Protein AF-A0A641AV13-F1 (afdb_monomer)

Nearest PDB structures (foldseek):
  2r0q-assembly1_E  TM=5.573E-01  e=2.008E+00  Staphylococcus aureus
  1tc3-assembly1_C  TM=8.271E-01  e=8.982E+00  Caenorhabditis elegans
  1mdm-assembly1_A  TM=4.029E-01  e=1.881E+00  Homo sapiens

Radius of gyration: 16.38 Å; Cα contacts (8 Å, |Δi|>4): 47; chains: 1; bounding box: 34×28×38 Å

InterPro domains:
  IPR006120 Resolvase, HTH domain [PF02796] (32-66)

Structure (mmCIF, N/CA/C/O backbone):
data_AF-A0A641AV13-F1
#
_entry.id   AF-A0A641AV13-F1
#
loop_
_atom_site.group_PDB
_atom_site.id
_atom_site.type_symbol
_atom_site.label_atom_id
_atom_site.label_alt_id
_atom_site.label_comp_id
_atom_site.label_asym_id
_atom_site.label_entity_id
_atom_site.label_seq_id
_atom_site.pdbx_PDB_ins_code
_atom_site.Cartn_x
_atom_site.Cartn_y
_atom_site.Cartn_z
_atom_site.occupancy
_atom_site.B_iso_or_equiv
_atom_site.auth_seq_id
_atom_site.auth_comp_id
_atom_site.auth_asym_id
_atom_site.auth_atom_id
_atom_site.pdbx_PDB_model_num
ATOM 1 N N . MET A 1 1 ? 18.949 2.910 -5.163 1.00 62.06 1 MET A N 1
ATOM 2 C CA . MET A 1 1 ? 18.763 3.376 -6.557 1.00 62.06 1 MET A CA 1
ATOM 3 C C . MET A 1 1 ? 17.652 2.549 -7.186 1.00 62.06 1 MET A C 1
ATOM 5 O O . MET A 1 1 ? 17.755 1.333 -7.148 1.00 62.06 1 MET A O 1
ATOM 9 N N . GLY A 1 2 ? 16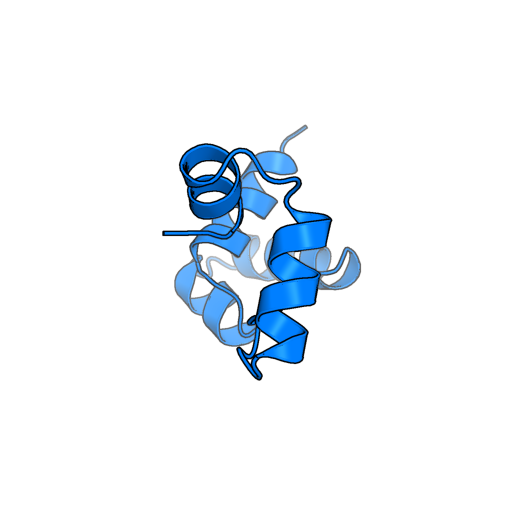.570 3.170 -7.663 1.00 76.88 2 GLY A N 1
ATOM 10 C CA . GLY A 1 2 ? 15.455 2.452 -8.304 1.00 76.88 2 GLY A CA 1
ATOM 11 C C . GLY A 1 2 ? 15.655 2.293 -9.815 1.00 76.88 2 GLY A C 1
ATOM 1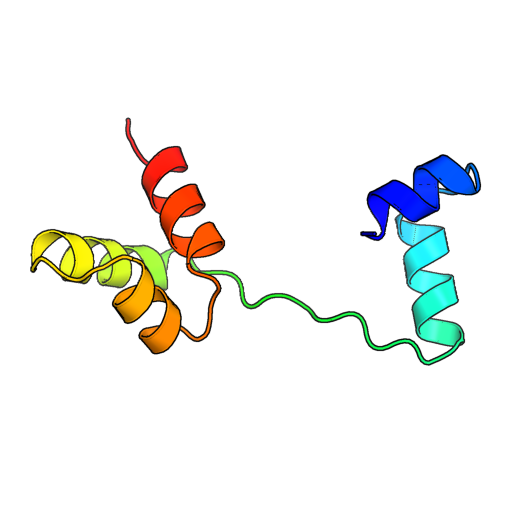2 O O . GLY A 1 2 ? 16.540 2.924 -10.391 1.00 76.88 2 GLY A O 1
ATOM 13 N N . SER A 1 3 ? 14.800 1.509 -10.477 1.00 78.62 3 SER A N 1
ATOM 14 C CA . SER A 1 3 ? 14.834 1.293 -11.937 1.00 78.62 3 SER A CA 1
ATOM 15 C C . SER A 1 3 ? 14.777 2.593 -12.753 1.00 78.62 3 SER A C 1
ATOM 17 O O . SER A 1 3 ? 15.431 2.704 -13.786 1.00 78.62 3 SER A O 1
ATOM 19 N N . VAL A 1 4 ? 14.078 3.617 -12.253 1.00 82.38 4 VAL A N 1
ATOM 20 C CA . VAL A 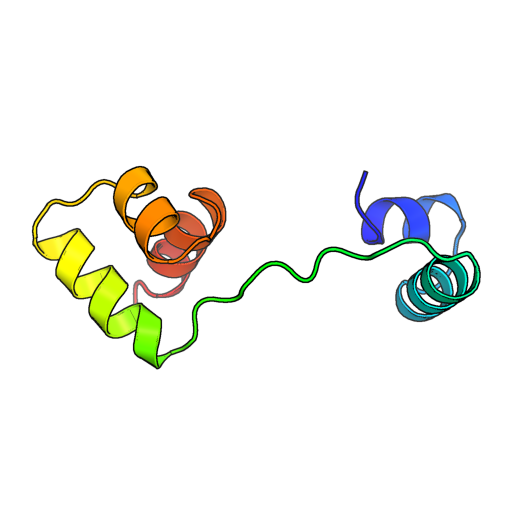1 4 ? 14.032 4.967 -12.848 1.00 82.38 4 VAL A CA 1
ATOM 21 C C . VAL A 1 4 ? 15.402 5.653 -12.824 1.00 82.38 4 VAL A C 1
ATOM 23 O O . VAL A 1 4 ? 15.790 6.303 -13.792 1.00 82.38 4 VAL A O 1
ATOM 26 N N . SER A 1 5 ? 16.159 5.501 -11.735 1.00 86.88 5 SER A N 1
ATOM 27 C CA . SER A 1 5 ? 17.504 6.072 -11.622 1.00 86.88 5 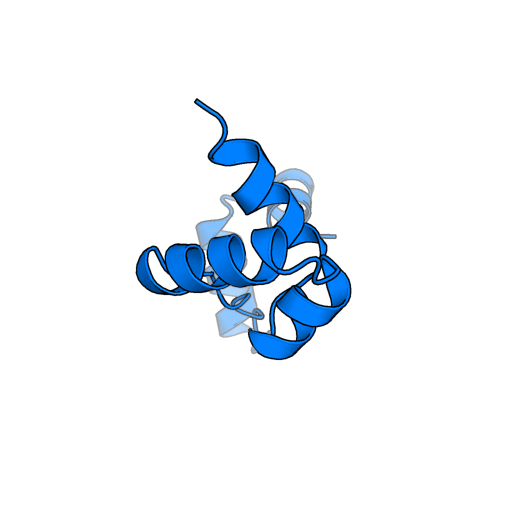SER A CA 1
ATOM 28 C C . SER A 1 5 ? 18.482 5.385 -12.575 1.00 86.88 5 SER A C 1
ATOM 30 O O . SER A 1 5 ? 19.310 6.055 -13.183 1.00 86.88 5 SER A O 1
ATOM 32 N N . LEU A 1 6 ? 18.362 4.063 -12.737 1.00 86.44 6 LEU A N 1
ATOM 33 C CA . LEU A 1 6 ? 19.162 3.302 -13.699 1.00 86.44 6 LEU A CA 1
ATOM 34 C C . LEU A 1 6 ? 18.817 3.703 -15.137 1.00 86.44 6 LEU A C 1
ATOM 36 O O . LEU A 1 6 ? 19.713 3.999 -15.916 1.00 86.44 6 LEU A O 1
ATOM 40 N N . SER A 1 7 ? 17.530 3.794 -15.471 1.00 88.88 7 SER A N 1
ATOM 41 C CA . SER A 1 7 ? 17.069 4.234 -16.794 1.00 88.88 7 SER A CA 1
ATOM 42 C C . SER A 1 7 ? 17.688 5.575 -17.203 1.00 88.88 7 SER A C 1
ATOM 44 O O . SER A 1 7 ? 18.270 5.673 -18.280 1.00 88.88 7 SER A O 1
ATOM 46 N N . LYS A 1 8 ? 17.668 6.575 -16.310 1.00 89.88 8 LYS A N 1
ATOM 47 C CA . LYS A 1 8 ? 18.307 7.878 -16.553 1.00 89.88 8 LYS A CA 1
ATOM 48 C C . LYS A 1 8 ? 19.825 7.780 -16.689 1.00 89.88 8 LYS A C 1
ATOM 50 O O . LYS A 1 8 ? 20.391 8.420 -17.565 1.00 89.88 8 LYS A O 1
ATOM 55 N N . LYS A 1 9 ? 20.478 6.984 -15.837 1.00 92.44 9 LYS A N 1
ATOM 56 C CA . LYS A 1 9 ? 21.939 6.818 -15.848 1.00 92.44 9 LYS A CA 1
ATOM 57 C C . LYS A 1 9 ? 22.447 6.206 -17.157 1.00 92.44 9 LYS A C 1
ATOM 59 O O . LYS A 1 9 ? 23.517 6.582 -17.614 1.00 92.44 9 LYS A O 1
ATOM 64 N N . TYR A 1 10 ? 21.689 5.279 -17.736 1.00 91.00 10 TYR A N 1
ATOM 65 C CA . TYR A 1 10 ? 22.095 4.522 -18.923 1.00 91.00 10 TYR A CA 1
ATOM 66 C C . TYR A 1 10 ? 21.348 4.931 -20.203 1.00 91.00 10 TYR A C 1
ATOM 68 O O . TYR A 1 10 ? 21.510 4.280 -21.228 1.00 91.00 10 TYR A O 1
ATOM 76 N N . GLY A 1 11 ? 20.515 5.979 -20.163 1.00 92.69 11 GLY A N 1
ATOM 77 C CA . GLY A 1 11 ? 19.766 6.466 -21.331 1.00 92.69 11 GLY A CA 1
ATOM 78 C C . GLY A 1 11 ? 18.782 5.450 -21.922 1.00 92.69 11 GLY A C 1
ATOM 79 O O . GLY A 1 11 ? 18.455 5.519 -23.102 1.00 92.69 11 GLY A O 1
ATOM 80 N N . MET A 1 12 ? 18.323 4.487 -21.122 1.00 91.06 12 MET A N 1
ATOM 81 C CA . MET A 1 12 ? 17.548 3.339 -21.595 1.00 91.06 12 MET A CA 1
ATOM 82 C C . MET A 1 12 ? 16.106 3.400 -21.082 1.00 91.06 12 MET A C 1
ATOM 84 O O . MET A 1 12 ? 15.906 3.734 -19.911 1.00 91.06 12 MET A O 1
ATOM 88 N N . PRO A 1 13 ? 15.088 3.027 -21.884 1.00 92.94 13 PRO A N 1
ATOM 89 C CA . PRO A 1 13 ? 13.718 2.900 -21.397 1.00 92.94 13 PRO A CA 1
ATOM 90 C C . PRO A 1 13 ? 13.625 1.958 -20.191 1.00 92.94 13 PRO A C 1
ATOM 92 O O . PRO A 1 13 ? 14.244 0.893 -20.166 1.00 92.94 13 PRO A O 1
ATOM 95 N N . VAL A 1 14 ? 12.806 2.323 -19.198 1.00 89.38 14 VAL A N 1
ATOM 96 C CA . VAL A 1 14 ? 12.632 1.527 -17.968 1.00 89.38 14 VAL A CA 1
ATOM 97 C C . VAL A 1 14 ? 12.222 0.087 -18.290 1.00 89.38 14 VAL A C 1
ATOM 99 O O . VAL A 1 14 ? 12.761 -0.832 -17.690 1.00 89.38 14 VAL A O 1
ATOM 102 N N . ASN A 1 15 ? 11.331 -0.133 -19.259 1.00 90.69 15 ASN A N 1
ATOM 103 C CA . ASN A 1 15 ? 10.884 -1.481 -19.627 1.00 90.69 15 ASN A CA 1
ATOM 104 C C . ASN A 1 15 ? 12.022 -2.349 -20.182 1.00 90.69 15 ASN A C 1
ATOM 106 O O . ASN A 1 15 ? 12.127 -3.510 -19.800 1.00 90.69 15 ASN A O 1
ATOM 110 N N . THR A 1 16 ? 12.899 -1.780 -21.013 1.00 92.75 16 THR A N 1
ATOM 111 C CA . THR A 1 16 ? 14.080 -2.473 -21.550 1.00 92.75 16 THR A CA 1
ATOM 112 C C . THR A 1 16 ? 15.058 -2.829 -20.433 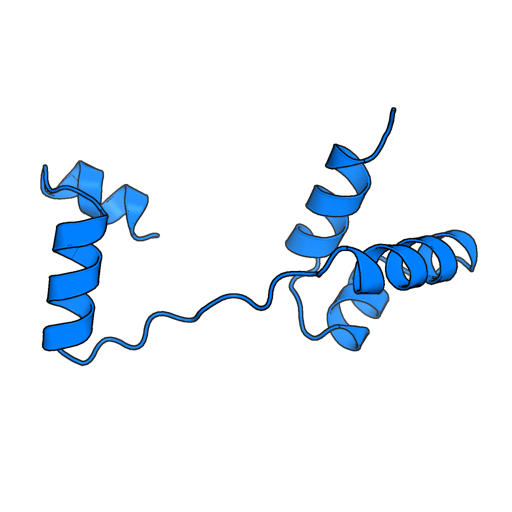1.00 92.75 16 THR A C 1
ATOM 114 O O . THR A 1 16 ? 15.514 -3.963 -20.354 1.00 92.75 16 THR A O 1
ATOM 117 N N . MET A 1 17 ? 15.312 -1.897 -19.509 1.00 91.62 17 MET A N 1
ATOM 118 C CA . MET A 1 17 ? 16.143 -2.146 -18.326 1.00 91.62 17 MET A CA 1
ATOM 119 C C . MET A 1 17 ? 15.560 -3.265 -17.448 1.00 91.62 17 MET A C 1
ATOM 121 O O . MET A 1 17 ? 16.290 -4.142 -17.002 1.00 91.62 17 MET A O 1
ATOM 125 N N . LEU A 1 18 ? 14.246 -3.249 -17.189 1.00 89.75 18 LEU A N 1
ATOM 126 C CA . LEU A 1 18 ? 13.574 -4.275 -16.383 1.00 89.75 18 LEU A CA 1
ATOM 127 C C . LEU A 1 18 ? 13.614 -5.651 -17.060 1.00 89.75 18 LEU A C 1
ATOM 129 O O . LEU A 1 18 ? 13.771 -6.649 -16.365 1.00 89.75 18 LEU A O 1
ATOM 133 N N . ASP A 1 19 ? 13.469 -5.708 -18.384 1.00 91.44 19 ASP A N 1
ATOM 134 C CA . ASP A 1 19 ? 13.614 -6.946 -19.154 1.00 91.44 19 ASP A CA 1
ATOM 135 C C . ASP A 1 19 ? 15.034 -7.508 -19.030 1.00 91.44 19 ASP A C 1
ATOM 137 O O . ASP A 1 19 ? 15.214 -8.679 -18.711 1.00 91.44 19 ASP A O 1
ATOM 141 N N . TRP A 1 20 ? 16.045 -6.651 -19.177 1.00 92.31 20 TRP A N 1
ATOM 142 C CA . TRP A 1 20 ? 17.445 -7.050 -19.063 1.00 92.31 20 TRP A CA 1
ATOM 143 C C . TRP A 1 20 ? 17.790 -7.564 -17.662 1.00 92.31 20 TRP A C 1
ATOM 145 O O . TRP A 1 20 ? 18.346 -8.648 -17.523 1.00 92.31 20 TRP A O 1
ATOM 155 N N . LEU A 1 21 ? 17.353 -6.847 -16.622 1.00 89.31 21 LEU A N 1
ATOM 156 C CA . LEU A 1 21 ? 17.515 -7.266 -15.227 1.00 89.31 21 LEU A CA 1
ATOM 157 C C . LEU A 1 21 ? 16.855 -8.624 -14.953 1.00 89.31 21 LEU A C 1
ATOM 159 O O . LEU A 1 21 ? 17.431 -9.456 -14.264 1.00 89.31 21 LEU A O 1
ATOM 163 N N . ARG A 1 22 ? 15.667 -8.877 -15.514 1.00 89.94 22 ARG A N 1
ATOM 164 C CA . ARG A 1 22 ? 14.994 -10.178 -15.375 1.00 89.94 22 ARG A CA 1
ATOM 165 C C . ARG A 1 22 ? 15.747 -11.298 -16.085 1.00 89.94 22 ARG A C 1
ATOM 167 O O . ARG A 1 22 ? 15.847 -12.385 -15.528 1.00 89.94 22 ARG A O 1
ATOM 174 N N . ARG A 1 23 ? 16.271 -11.043 -17.289 1.00 92.31 23 ARG A N 1
ATOM 175 C CA . ARG A 1 23 ? 17.083 -12.017 -18.042 1.00 92.31 23 ARG A CA 1
ATOM 176 C C . ARG A 1 23 ? 18.379 -12.372 -17.319 1.00 92.31 23 ARG A C 1
ATOM 178 O O . ARG A 1 23 ? 18.807 -13.514 -17.396 1.00 92.31 23 ARG A O 1
ATOM 185 N N . ASP A 1 24 ? 18.953 -11.414 -16.600 1.00 92.94 24 ASP A N 1
ATOM 186 C CA . ASP A 1 24 ? 20.150 -11.594 -15.771 1.00 92.94 24 ASP A CA 1
ATOM 187 C C . ASP A 1 24 ? 19.843 -12.239 -14.400 1.00 92.94 24 ASP A C 1
ATOM 189 O O . ASP A 1 24 ? 20.729 -12.428 -13.573 1.00 92.94 24 ASP A O 1
ATOM 193 N N . GLY A 1 25 ? 18.576 -12.585 -14.132 1.00 90.25 25 GLY A N 1
ATOM 194 C CA . GLY A 1 25 ? 18.158 -13.257 -12.898 1.00 90.25 25 GLY A CA 1
ATOM 195 C C . GLY A 1 25 ? 17.938 -12.329 -11.699 1.00 90.25 25 GLY A C 1
ATOM 196 O O . GLY A 1 25 ? 17.768 -12.803 -10.577 1.00 90.25 25 GLY A O 1
ATOM 197 N N . VAL A 1 26 ? 17.900 -11.008 -11.899 1.00 89.12 26 VAL A N 1
ATOM 198 C CA . VAL A 1 26 ? 17.612 -10.053 -10.822 1.00 89.12 26 VAL A CA 1
ATOM 199 C C . VAL A 1 26 ? 16.121 -10.081 -10.486 1.00 89.12 26 VAL A C 1
ATOM 201 O O . VAL A 1 26 ? 15.274 -9.592 -11.242 1.00 89.12 26 VAL A O 1
ATOM 204 N N . GLU A 1 27 ? 15.786 -10.594 -9.302 1.00 82.06 27 GLU A N 1
ATOM 205 C CA . GLU A 1 27 ? 14.417 -10.562 -8.792 1.00 82.06 27 GLU A CA 1
ATOM 206 C C . GLU A 1 27 ? 13.975 -9.137 -8.440 1.00 82.06 27 GLU A C 1
ATOM 208 O O . GLU A 1 27 ? 14.423 -8.502 -7.479 1.00 82.06 27 GLU A O 1
ATOM 213 N N . I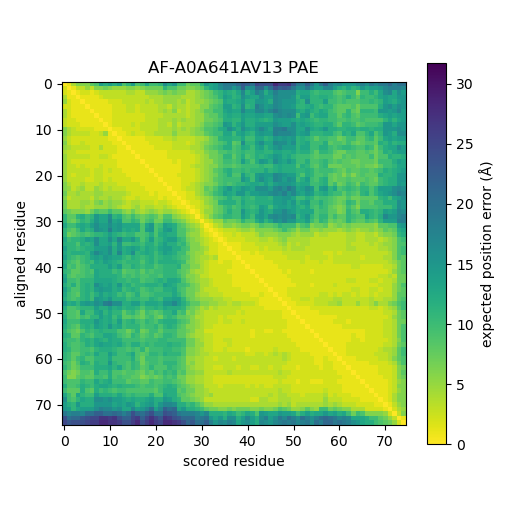LE A 1 28 ? 13.023 -8.629 -9.216 1.00 82.56 28 ILE A N 1
ATOM 214 C CA . ILE A 1 28 ? 12.433 -7.317 -8.982 1.00 82.56 28 ILE A CA 1
ATOM 215 C C . ILE A 1 28 ? 11.293 -7.483 -7.991 1.00 82.56 28 ILE A C 1
ATOM 217 O O . ILE A 1 28 ? 10.218 -7.964 -8.347 1.00 82.56 28 ILE A O 1
ATOM 221 N N . ARG A 1 29 ? 11.508 -7.040 -6.748 1.00 73.56 29 ARG A N 1
ATOM 222 C CA . ARG A 1 29 ? 10.468 -7.050 -5.713 1.00 73.56 29 ARG A CA 1
ATOM 223 C C . ARG A 1 29 ? 9.237 -6.284 -6.199 1.00 73.56 29 ARG A C 1
ATOM 225 O O . ARG A 1 29 ? 9.231 -5.051 -6.235 1.00 73.56 29 ARG A O 1
ATOM 232 N N . SER A 1 30 ? 8.171 -7.003 -6.537 1.00 68.31 30 SER A N 1
ATOM 233 C CA . SER A 1 30 ? 6.858 -6.402 -6.727 1.00 68.31 30 SER A CA 1
ATOM 234 C C . SER A 1 30 ? 6.342 -5.996 -5.352 1.00 68.31 30 SER A C 1
ATOM 236 O O . SER A 1 30 ? 5.911 -6.840 -4.568 1.00 68.31 30 SER A O 1
ATOM 238 N N . GLY A 1 31 ? 6.425 -4.709 -5.019 1.00 67.62 31 GLY A N 1
ATOM 239 C CA . GLY A 1 31 ? 5.818 -4.216 -3.787 1.00 67.62 31 GLY A CA 1
ATOM 240 C C . GLY A 1 31 ? 4.332 -4.576 -3.773 1.00 67.62 31 GLY A C 1
ATOM 241 O O . GLY A 1 31 ? 3.620 -4.246 -4.727 1.00 67.62 31 GLY A O 1
ATOM 242 N N . ARG A 1 32 ? 3.866 -5.251 -2.713 1.00 75.31 32 ARG A N 1
ATOM 243 C CA . ARG A 1 32 ? 2.438 -5.521 -2.519 1.00 75.31 32 ARG A CA 1
ATOM 244 C C . ARG A 1 32 ? 1.692 -4.188 -2.567 1.00 75.31 32 ARG A C 1
ATOM 246 O O . ARG A 1 32 ? 2.042 -3.234 -1.867 1.00 75.31 32 ARG A O 1
ATOM 253 N N . LYS A 1 33 ? 0.700 -4.097 -3.450 1.00 79.50 33 LYS A N 1
ATOM 254 C CA . LYS A 1 33 ? -0.142 -2.909 -3.594 1.00 79.50 33 LYS A CA 1
ATOM 255 C C . LYS A 1 33 ? -1.402 -3.115 -2.764 1.00 79.50 33 LYS A C 1
ATOM 257 O O . LYS A 1 33 ? -2.019 -4.166 -2.870 1.00 79.50 33 LYS A O 1
ATOM 262 N N . LEU A 1 34 ? -1.786 -2.100 -1.990 1.00 83.44 34 LEU A N 1
ATOM 263 C CA . LEU A 1 34 ? -3.109 -2.054 -1.367 1.00 83.44 34 LEU A CA 1
ATOM 264 C C . LEU A 1 34 ? -4.164 -1.946 -2.474 1.00 83.44 34 LEU A C 1
ATOM 266 O O . LEU A 1 34 ? -4.123 -1.010 -3.292 1.00 83.44 34 LEU A O 1
ATOM 270 N N . SER A 1 35 ? -5.063 -2.923 -2.520 1.00 84.62 35 SER A N 1
ATOM 271 C CA . SER A 1 35 ? -6.234 -2.919 -3.393 1.00 84.62 35 SER A CA 1
ATOM 272 C C . SER A 1 35 ? -7.271 -1.899 -2.909 1.00 84.62 35 SER A C 1
ATOM 274 O O . SER A 1 35 ? -7.151 -1.343 -1.819 1.00 84.62 35 SER A O 1
ATOM 276 N N . ALA A 1 36 ? -8.294 -1.622 -3.722 1.00 83.12 36 ALA A N 1
ATOM 277 C CA . ALA A 1 36 ? -9.396 -0.753 -3.301 1.00 83.12 36 ALA A CA 1
ATOM 278 C C . ALA A 1 36 ? -10.190 -1.353 -2.125 1.00 83.12 36 ALA A C 1
ATOM 280 O O . ALA A 1 36 ? -10.630 -0.607 -1.257 1.00 83.12 36 ALA A O 1
ATOM 281 N N . ALA A 1 37 ? -10.309 -2.684 -2.067 1.00 84.88 37 ALA A N 1
ATOM 282 C CA . ALA A 1 37 ? -10.940 -3.385 -0.952 1.00 84.88 37 ALA A CA 1
ATOM 283 C C . ALA A 1 37 ? -10.131 -3.209 0.344 1.00 84.88 37 ALA A C 1
ATOM 285 O O . ALA A 1 37 ? -10.688 -2.783 1.351 1.00 84.88 37 ALA A O 1
ATOM 286 N N . ASP A 1 38 ? -8.803 -3.392 0.285 1.00 88.38 38 ASP A N 1
ATOM 287 C CA . ASP A 1 38 ? -7.920 -3.207 1.450 1.00 88.38 38 ASP A CA 1
ATOM 288 C C . ASP A 1 38 ? -8.005 -1.779 2.017 1.00 88.38 38 ASP A C 1
ATOM 290 O O . ASP A 1 38 ? -7.808 -1.558 3.210 1.00 88.38 38 ASP A O 1
ATOM 294 N N . MET A 1 39 ? -8.304 -0.783 1.173 1.00 88.44 39 MET A N 1
ATOM 295 C CA . MET A 1 39 ? -8.405 0.613 1.609 1.00 88.44 39 MET A CA 1
ATOM 296 C C . MET A 1 39 ? -9.589 0.874 2.544 1.00 88.44 39 MET A C 1
ATOM 298 O O . MET A 1 39 ? -9.491 1.766 3.390 1.00 88.44 39 MET A O 1
ATOM 302 N N . VAL A 1 40 ? -10.677 0.105 2.430 1.00 89.81 40 VAL A N 1
ATOM 303 C CA . VAL A 1 40 ? -11.821 0.202 3.351 1.00 89.81 40 VAL A CA 1
ATOM 304 C C . VAL A 1 40 ? -11.374 -0.175 4.762 1.00 89.81 40 VAL A C 1
ATOM 306 O O . VAL A 1 40 ? -11.594 0.583 5.710 1.00 89.81 40 VAL A O 1
ATOM 309 N N . ASP A 1 41 ? -10.648 -1.284 4.880 1.00 91.06 41 ASP A N 1
ATOM 310 C CA . ASP A 1 41 ? -10.124 -1.768 6.155 1.00 91.06 41 ASP A CA 1
ATOM 311 C C . ASP A 1 41 ? -9.019 -0.858 6.698 1.00 91.06 41 ASP A C 1
ATOM 313 O O . ASP A 1 41 ? -9.024 -0.510 7.877 1.00 91.06 41 ASP A O 1
ATOM 317 N N . VAL A 1 42 ? -8.110 -0.382 5.841 1.00 91.50 42 VAL A N 1
ATOM 318 C CA . VAL A 1 42 ? -7.074 0.598 6.215 1.00 91.50 42 VAL A CA 1
ATOM 319 C C . VAL A 1 42 ? -7.695 1.873 6.796 1.00 91.50 42 VAL A C 1
ATOM 321 O O . VAL A 1 42 ? -7.185 2.397 7.789 1.00 91.50 42 VAL A O 1
ATOM 324 N N . ARG A 1 43 ? -8.799 2.374 6.220 1.00 89.25 43 ARG A N 1
ATOM 325 C CA . ARG A 1 43 ? -9.509 3.554 6.738 1.00 89.25 43 ARG A CA 1
ATOM 326 C C . ARG A 1 43 ? -10.161 3.263 8.081 1.00 89.25 43 ARG A C 1
ATOM 328 O O . ARG A 1 43 ? -10.001 4.063 8.998 1.00 89.25 43 ARG A O 1
ATOM 335 N N . ARG A 1 44 ? -10.856 2.130 8.198 1.00 91.81 44 ARG A N 1
ATOM 336 C CA . ARG A 1 44 ? -11.489 1.707 9.450 1.00 91.81 44 ARG A CA 1
ATOM 337 C C . ARG A 1 44 ? -10.459 1.610 10.571 1.00 91.81 44 ARG A C 1
ATOM 339 O O . ARG A 1 44 ? -10.596 2.295 11.575 1.00 91.81 44 ARG A O 1
ATOM 346 N N . LEU A 1 45 ? -9.362 0.891 10.340 1.00 92.56 45 LEU A N 1
ATOM 347 C CA . LEU A 1 45 ? -8.268 0.757 11.304 1.00 92.56 45 LEU A CA 1
ATOM 348 C C . LEU A 1 45 ? -7.658 2.114 11.666 1.00 92.56 45 LEU A C 1
ATOM 350 O O . LEU A 1 45 ? -7.308 2.355 12.822 1.00 92.56 45 LEU A O 1
ATOM 354 N N . ARG A 1 46 ? -7.548 3.035 10.699 1.00 91.19 46 ARG A N 1
ATOM 355 C CA . ARG A 1 46 ? -7.059 4.388 10.977 1.00 91.19 46 ARG A CA 1
ATOM 356 C C . ARG A 1 46 ? -8.018 5.179 11.867 1.00 91.19 46 ARG A C 1
ATOM 358 O O . ARG A 1 46 ? -7.542 5.854 12.780 1.00 91.19 46 ARG A O 1
ATOM 365 N N . SER A 1 47 ? -9.323 5.097 11.612 1.00 90.50 47 SER A N 1
ATOM 366 C CA . SER A 1 47 ? -10.371 5.691 12.452 1.00 90.50 47 SER A CA 1
ATOM 367 C C . SER A 1 47 ? -10.410 5.070 13.850 1.00 90.50 47 SER A C 1
ATOM 369 O O . SER A 1 47 ? -10.584 5.798 14.820 1.00 90.50 47 SER A O 1
ATOM 371 N N . ASP A 1 48 ? -10.116 3.774 13.964 1.00 93.38 48 ASP A N 1
ATOM 372 C CA . ASP A 1 48 ? -9.972 3.045 15.232 1.00 93.38 48 ASP A CA 1
ATOM 373 C C . ASP A 1 48 ? -8.668 3.402 15.986 1.00 93.38 48 ASP A C 1
ATOM 375 O O . AS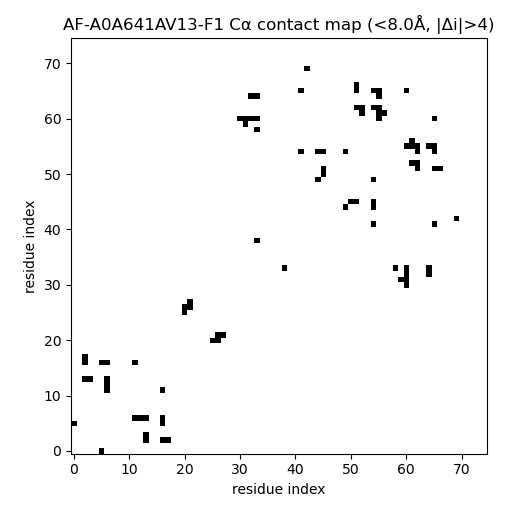P A 1 48 ? -8.311 2.774 16.982 1.00 93.38 48 ASP A O 1
ATOM 379 N N . GLY A 1 49 ? -7.911 4.398 15.508 1.00 93.75 49 GLY A N 1
ATOM 380 C CA . GLY A 1 49 ? -6.718 4.924 16.171 1.00 93.75 49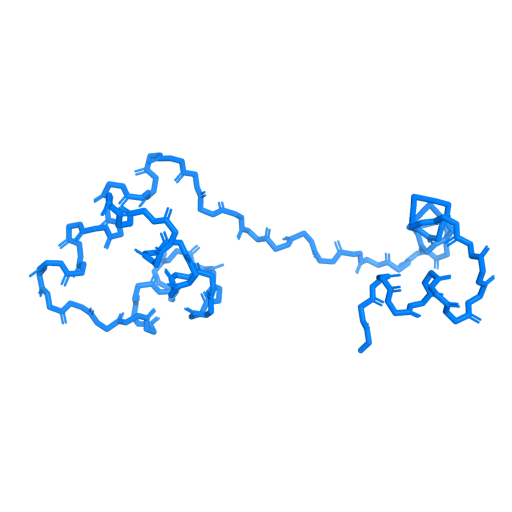 GLY A CA 1
ATOM 381 C C . GLY A 1 49 ? -5.424 4.167 15.867 1.00 93.75 49 GLY A C 1
ATOM 382 O O . GLY A 1 49 ? -4.383 4.477 16.451 1.00 93.75 49 GLY A O 1
ATOM 383 N N . TRP A 1 50 ? -5.428 3.207 14.937 1.00 95.69 50 TRP A N 1
ATOM 384 C CA . TRP A 1 50 ? -4.214 2.460 14.614 1.00 95.69 50 TRP A CA 1
ATOM 385 C C . TRP A 1 50 ? -3.153 3.360 13.974 1.00 95.69 50 TRP A C 1
ATOM 387 O O . TRP A 1 50 ? -3.435 4.266 13.177 1.00 95.69 50 TRP A O 1
ATOM 397 N N . SER A 1 51 ? -1.891 3.093 14.314 1.00 94.31 51 SER A N 1
ATOM 398 C CA . SER A 1 51 ? -0.751 3.779 13.714 1.00 94.31 51 SER A CA 1
ATOM 399 C C . SER A 1 51 ? -0.516 3.292 12.281 1.00 94.31 51 SER A C 1
ATOM 401 O O . SER A 1 51 ? -0.763 2.133 11.950 1.00 94.31 51 SER A O 1
ATOM 403 N N . HIS A 1 52 ? 0.030 4.159 11.420 1.00 92.75 52 HIS A N 1
ATOM 404 C CA . HIS A 1 52 ? 0.374 3.775 10.043 1.00 92.75 52 HIS A CA 1
ATOM 405 C C . HIS A 1 52 ? 1.345 2.590 9.984 1.00 92.75 52 HIS A C 1
ATOM 407 O O . HIS A 1 52 ? 1.303 1.837 9.019 1.00 92.75 52 HIS A O 1
ATOM 413 N N . GLN A 1 53 ? 2.215 2.437 10.990 1.00 92.44 53 GLN A N 1
ATOM 414 C CA . GLN A 1 53 ? 3.141 1.308 11.071 1.00 92.44 53 GLN A CA 1
ATOM 415 C C . GLN A 1 53 ? 2.380 0.006 11.310 1.00 92.44 53 GLN A C 1
ATOM 417 O O . GLN A 1 53 ? 2.515 -0.928 10.535 1.00 92.44 53 GLN A O 1
ATOM 422 N N . ARG A 1 54 ? 1.489 -0.011 12.305 1.00 94.25 54 ARG A N 1
ATOM 423 C CA . ARG A 1 54 ? 0.712 -1.202 12.650 1.00 94.25 54 ARG A CA 1
ATOM 424 C C . ARG A 1 54 ? -0.206 -1.649 11.509 1.00 94.25 54 ARG A C 1
ATOM 426 O O . ARG A 1 54 ? -0.362 -2.838 11.263 1.00 94.25 54 ARG A O 1
ATOM 433 N N . ILE A 1 55 ? -0.786 -0.690 10.786 1.00 93.19 55 ILE A N 1
ATOM 434 C CA . ILE A 1 55 ? -1.563 -0.966 9.571 1.00 93.19 55 ILE A CA 1
ATOM 435 C C . ILE A 1 55 ? -0.651 -1.545 8.480 1.00 93.19 55 ILE A C 1
ATOM 437 O O . ILE A 1 55 ? -0.999 -2.524 7.833 1.00 93.19 55 ILE A O 1
ATOM 441 N N . ALA A 1 56 ? 0.530 -0.967 8.272 1.00 92.12 56 ALA A N 1
ATOM 442 C CA . ALA A 1 56 ? 1.469 -1.455 7.268 1.00 92.12 56 ALA A CA 1
ATOM 443 C C . ALA A 1 56 ? 1.892 -2.909 7.528 1.00 92.12 56 ALA A C 1
ATOM 445 O O . ALA A 1 56 ? 1.885 -3.715 6.596 1.00 92.12 56 ALA A O 1
ATOM 446 N N . ASP A 1 57 ? 2.156 -3.246 8.791 1.00 92.25 57 ASP A N 1
ATOM 447 C CA . ASP A 1 57 ? 2.504 -4.600 9.219 1.00 92.25 57 ASP A CA 1
ATOM 448 C C . ASP A 1 57 ? 1.345 -5.579 8.953 1.00 92.25 57 ASP A C 1
ATOM 450 O O . ASP A 1 57 ? 1.560 -6.632 8.355 1.00 92.25 57 ASP A O 1
ATOM 454 N N . GLN A 1 58 ? 0.101 -5.192 9.277 1.00 91.56 58 GLN A N 1
ATOM 455 C CA . GLN A 1 58 ? -1.106 -5.997 9.022 1.00 91.56 58 GLN A CA 1
ATOM 456 C C . GLN A 1 58 ? -1.277 -6.355 7.538 1.00 91.56 58 GLN A C 1
ATOM 458 O O . GLN A 1 58 ? -1.642 -7.478 7.195 1.00 91.56 58 GLN A O 1
ATOM 463 N N . PHE A 1 59 ? -1.012 -5.402 6.643 1.00 89.06 59 PHE A N 1
ATOM 464 C CA . PHE A 1 59 ? -1.170 -5.604 5.202 1.00 89.06 59 PHE A CA 1
ATOM 465 C C . PHE A 1 59 ? 0.124 -6.043 4.503 1.00 89.06 59 PHE A C 1
ATOM 467 O O . PHE A 1 59 ? 0.126 -6.200 3.282 1.00 89.06 59 PHE A O 1
ATOM 474 N N . ALA A 1 60 ? 1.218 -6.279 5.237 1.00 87.56 60 ALA A N 1
ATOM 475 C CA . ALA A 1 60 ? 2.545 -6.574 4.688 1.00 87.56 60 ALA A CA 1
ATOM 476 C C . ALA A 1 60 ? 2.975 -5.572 3.595 1.00 87.56 60 ALA A C 1
ATOM 478 O O . ALA A 1 60 ? 3.471 -5.937 2.525 1.00 87.56 60 ALA A O 1
ATOM 479 N N . VAL A 1 61 ? 2.733 -4.286 3.848 1.00 89.31 61 VAL A N 1
ATOM 480 C CA . VAL A 1 61 ? 3.133 -3.171 2.981 1.00 89.31 61 VAL A CA 1
ATOM 481 C C . VAL A 1 61 ? 4.059 -2.229 3.739 1.00 89.31 61 VAL A C 1
ATOM 483 O O . VAL A 1 61 ? 4.259 -2.354 4.939 1.00 89.31 61 VAL A O 1
ATOM 486 N N . SER A 1 62 ? 4.645 -1.252 3.048 1.00 89.38 62 SER A N 1
ATOM 487 C CA . SER A 1 62 ? 5.450 -0.238 3.730 1.00 89.38 62 SER A CA 1
ATOM 488 C C . SER A 1 62 ? 4.568 0.811 4.418 1.00 89.38 62 SER A C 1
ATOM 490 O O . SER A 1 62 ? 3.515 1.192 3.897 1.00 89.38 62 SER A O 1
ATOM 492 N N . ARG A 1 63 ? 5.042 1.381 5.534 1.00 92.25 63 ARG A N 1
ATOM 493 C CA . ARG A 1 63 ? 4.419 2.556 6.175 1.00 92.25 63 ARG A CA 1
ATOM 494 C C . ARG A 1 63 ? 4.204 3.703 5.183 1.00 92.25 63 ARG A C 1
ATOM 496 O O . ARG A 1 63 ? 3.177 4.382 5.222 1.00 92.25 63 ARG A O 1
ATOM 503 N N . SER A 1 64 ? 5.161 3.910 4.279 1.00 89.62 64 SER A N 1
ATOM 504 C CA . SER A 1 64 ? 5.079 4.926 3.227 1.00 89.62 64 SER A CA 1
ATOM 505 C C . SER A 1 64 ? 3.934 4.649 2.254 1.00 89.62 64 SER A C 1
ATOM 507 O O . SER A 1 64 ? 3.252 5.587 1.857 1.00 89.62 64 SER A O 1
ATOM 509 N N . THR A 1 65 ? 3.668 3.379 1.927 1.00 88.19 65 THR A N 1
ATOM 510 C CA . THR A 1 65 ? 2.528 2.962 1.095 1.00 88.19 65 THR A CA 1
ATOM 511 C C . THR A 1 65 ? 1.204 3.344 1.754 1.00 88.19 65 THR A C 1
ATOM 513 O O . THR A 1 65 ? 0.355 3.939 1.095 1.00 88.19 65 THR A O 1
ATOM 516 N N . VAL A 1 66 ? 1.049 3.065 3.053 1.00 90.56 66 VAL A N 1
ATOM 517 C CA . VAL A 1 66 ? -0.153 3.433 3.824 1.00 90.56 66 VAL A CA 1
ATOM 518 C C . VAL A 1 66 ? -0.322 4.954 3.871 1.00 90.56 66 VAL A C 1
ATOM 520 O O . VAL A 1 66 ? -1.379 5.470 3.520 1.00 90.56 66 VAL A O 1
ATOM 523 N N . SER A 1 67 ? 0.739 5.684 4.227 1.00 90.25 67 SER A N 1
ATOM 524 C CA . SER A 1 67 ? 0.725 7.152 4.304 1.00 90.25 67 SER A CA 1
ATOM 525 C C . SER A 1 67 ? 0.381 7.805 2.961 1.00 90.25 67 SER A C 1
ATOM 527 O O . SER A 1 67 ? -0.467 8.691 2.904 1.00 90.25 67 SER A O 1
ATOM 529 N N . LEU A 1 68 ? 1.002 7.353 1.867 1.00 87.50 68 LEU A N 1
ATOM 530 C CA . LEU A 1 68 ? 0.748 7.871 0.521 1.00 87.50 68 LEU A CA 1
ATOM 531 C C . LEU A 1 68 ? -0.701 7.624 0.088 1.00 87.50 68 LEU A C 1
ATOM 533 O O . LEU A 1 68 ? -1.337 8.514 -0.467 1.00 87.50 68 LEU A O 1
ATOM 537 N N . ARG A 1 69 ? -1.235 6.427 0.352 1.00 86.50 69 ARG A N 1
ATOM 538 C CA . ARG A 1 69 ? -2.609 6.079 -0.027 1.00 86.50 69 ARG A CA 1
ATOM 539 C C . ARG A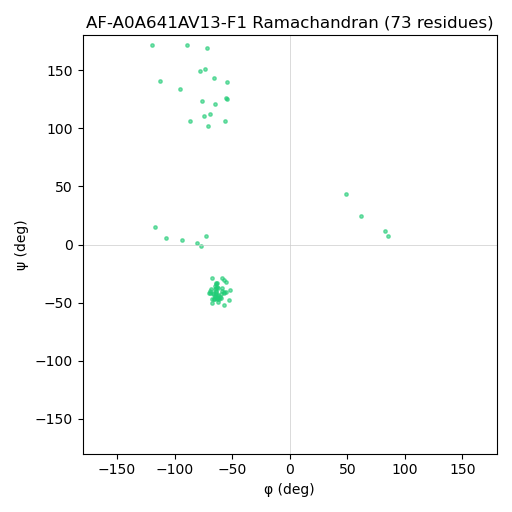 1 69 ? -3.655 6.839 0.777 1.00 86.50 69 ARG A C 1
ATOM 541 O O . ARG A 1 69 ? -4.623 7.295 0.184 1.00 86.50 69 ARG A O 1
ATOM 548 N N . LEU A 1 70 ? -3.435 7.023 2.077 1.00 86.38 70 LEU A N 1
ATOM 549 C CA . LEU A 1 70 ? -4.310 7.845 2.915 1.00 86.38 70 LEU A CA 1
ATOM 550 C C . LEU A 1 70 ? -4.277 9.325 2.502 1.00 86.38 70 LEU A C 1
ATOM 552 O O . LEU A 1 70 ? -5.307 9.983 2.544 1.00 86.38 70 LEU A O 1
ATOM 556 N N . ARG A 1 71 ? -3.119 9.843 2.065 1.00 85.50 71 ARG A N 1
ATOM 557 C CA . ARG A 1 71 ? -2.982 11.225 1.564 1.00 85.50 71 ARG A CA 1
ATOM 558 C C . ARG A 1 71 ? -3.659 11.447 0.212 1.00 85.50 71 ARG A C 1
ATOM 560 O O . ARG A 1 71 ? -4.305 12.466 0.029 1.00 85.50 71 ARG A O 1
ATOM 567 N N . ASN A 1 72 ? -3.530 10.501 -0.717 1.00 78.50 72 ASN A N 1
ATOM 568 C CA . ASN A 1 72 ? -4.083 10.627 -2.072 1.00 78.50 72 ASN A CA 1
ATOM 569 C C . ASN A 1 72 ? -5.606 10.393 -2.150 1.00 78.50 72 ASN A C 1
ATOM 571 O O . ASN A 1 72 ? -6.159 10.438 -3.243 1.00 78.50 72 ASN A O 1
ATOM 575 N N . GLN A 1 73 ? -6.268 10.081 -1.032 1.00 65.94 73 GLN A N 1
ATOM 576 C CA . GLN A 1 73 ? -7.714 9.825 -0.956 1.00 65.94 73 GLN A CA 1
ATOM 577 C C . GLN A 1 73 ? -8.461 10.841 -0.078 1.00 65.94 73 GLN A C 1
ATOM 579 O O . GLN A 1 73 ? -9.602 10.595 0.314 1.00 65.94 73 GLN A O 1
ATOM 584 N N . ILE A 1 74 ? -7.828 11.971 0.244 1.00 45.78 74 ILE A N 1
ATOM 585 C CA . ILE A 1 74 ? -8.532 13.127 0.804 1.00 45.78 74 ILE A CA 1
ATOM 586 C C . ILE A 1 74 ? -9.277 13.791 -0.372 1.00 45.78 74 ILE A C 1
ATOM 588 O O . ILE A 1 74 ? -8.614 14.060 -1.376 1.00 45.78 74 ILE A O 1
ATOM 592 N N . PRO A 1 75 ? -10.611 13.977 -0.314 1.00 47.38 75 PRO A N 1
ATOM 593 C CA . PRO A 1 75 ? -11.322 14.801 -1.291 1.00 47.38 75 PRO A CA 1
ATOM 594 C C . PRO A 1 75 ? -10.831 16.252 -1.269 1.00 47.38 75 PRO A C 1
ATOM 596 O O . PRO A 1 75 ? -10.485 16.743 -0.168 1.00 47.38 75 PRO A O 1
#

Solvent-accessible surface area (backbone atoms only — not comparable to full-atom values): 4568 Å² total; per-residue (Å²): 134,54,68,68,56,51,19,66,76,68,76,40,60,51,68,61,53,53,50,51,39,47,75,74,66,50,82,76,81,76,75,68,72,84,48,78,69,52,47,57,55,55,49,50,44,44,74,74,66,51,50,53,58,62,52,11,61,74,68,66,39,52,43,65,56,46,52,51,52,60,60,74,66,61,133

Mean predicted aligned error: 7.4 Å

Organism: NCBI:txid52699

Secondary structure (DSSP, 8-state):
--HHHHHHHHT--HHHHHHHHHHTT-----PPPPPHHHHHHHHHHHHTT--HHHHHHHTTS-HHHHHHHHHTT--

Foldseek 3Di:
DDLVVVCVVPVHDSVVSVVVCVVVVNDDDPFDAQDPVNVVVLVVCVVVVDQLCVSCVVSVGDSVRSVVVVVVPDD

pLDDT: mean 86.38, std 9.5, range [45.78, 95.69]

Sequence (75 aa):
MGSVSLSKKYGMPVNTMLDWLRRDGVEIRSGRKLSAADMVDVRRLRSDGWSHQRIADQFAVSRSTVSLRLRNQIP